Protein AF-A0A553XWP1-F1 (afdb_monomer_lite)

Radius of gyration: 32.8 Å; chains: 1; bounding box: 71×57×92 Å

Organism: NCBI:txid2595054

Sequence (166 aa):
MSPSNDPQPQPDLPVVYGQVGGAHAFISVDGEALRTYGEQIGGPDGAGGLVSDLGDEVSKIFKSLTDLQLGWAGQTQEEAGAFFQRLDACMTSLFGKGGDTQSQANSVLARVAFSLTLAGNNYLSAEEAAYQEFGAFASQLLSWGGGGGNPENVTDGTKSAIGETF

Foldseek 3Di:
DDDDPDPDPDPDDPDPPPPDDDPDPPPDDQLVVLQVQLCQQQNPVLHDHPLQVCLVVVVVVLVVVVVCLVVVPDPCNVVVVVVSVVVVVVSLQAQNDPPDPVSRCNHPSSVSSVVSNVSSVVVVVVVVVVVVVVVVVVVVVVVVVPDPDDPDDPPPPVDDDPDDDD

Structure (mmCIF, N/CA/C/O backbone):
data_AF-A0A553XWP1-F1
#
_entry.id   AF-A0A553XWP1-F1
#
loop_
_atom_site.group_PDB
_atom_site.id
_atom_site.type_symbol
_atom_site.label_atom_id
_atom_site.label_alt_id
_atom_site.label_comp_id
_atom_site.label_asym_id
_atom_site.label_entity_id
_atom_site.label_seq_id
_atom_site.pdbx_PDB_ins_code
_atom_site.Cartn_x
_atom_site.Cartn_y
_atom_site.Cartn_z
_atom_site.occupancy
_atom_site.B_iso_or_equiv
_atom_site.auth_seq_id
_atom_site.auth_comp_id
_atom_site.auth_asym_id
_atom_site.auth_atom_id
_atom_site.pdbx_PDB_model_num
ATOM 1 N N . MET A 1 1 ? 52.644 48.123 12.930 1.00 42.28 1 MET A N 1
ATOM 2 C CA . MET A 1 1 ? 51.311 48.043 12.301 1.00 42.28 1 MET A CA 1
ATOM 3 C C . MET A 1 1 ? 51.330 46.806 11.422 1.00 42.28 1 MET A C 1
ATOM 5 O O . MET A 1 1 ? 51.877 46.868 10.332 1.00 42.28 1 MET A O 1
ATOM 9 N N . SER A 1 2 ? 50.893 45.664 11.955 1.00 43.78 2 SER A N 1
ATOM 10 C CA . SER A 1 2 ? 50.863 44.404 11.200 1.00 43.78 2 SER A CA 1
ATOM 11 C C . SER A 1 2 ? 49.525 44.294 10.463 1.00 43.78 2 SER A C 1
ATOM 13 O O . SER A 1 2 ? 48.504 44.619 11.071 1.00 43.78 2 SER A O 1
ATOM 15 N N . PRO A 1 3 ? 49.509 43.894 9.182 1.00 43.53 3 PRO A N 1
ATOM 16 C CA . PRO A 1 3 ? 48.277 43.776 8.412 1.00 43.53 3 PRO A CA 1
ATOM 17 C C . PRO A 1 3 ? 47.418 42.610 8.927 1.00 43.53 3 PRO A C 1
ATOM 19 O O . PRO A 1 3 ? 47.940 41.548 9.267 1.00 43.53 3 PRO A O 1
ATOM 22 N N . SER A 1 4 ? 46.106 42.849 9.011 1.00 48.50 4 SER A N 1
ATOM 23 C CA . SER A 1 4 ? 45.082 41.862 9.372 1.00 48.50 4 SER A CA 1
ATOM 24 C C . SER A 1 4 ? 45.041 40.760 8.310 1.00 48.50 4 SER A C 1
ATOM 26 O O . SER A 1 4 ? 44.808 41.049 7.138 1.00 48.50 4 SER A O 1
ATOM 28 N N . ASN A 1 5 ? 45.285 39.510 8.709 1.00 48.75 5 ASN A N 1
ATOM 29 C CA . ASN A 1 5 ? 45.027 38.330 7.883 1.00 48.75 5 ASN A CA 1
ATOM 30 C C . ASN A 1 5 ? 43.564 37.918 8.080 1.00 48.75 5 ASN A C 1
ATOM 32 O O . ASN A 1 5 ? 43.279 36.926 8.751 1.00 48.75 5 ASN A O 1
ATOM 36 N N . ASP A 1 6 ? 42.640 38.690 7.518 1.00 53.97 6 ASP A N 1
ATOM 37 C CA . ASP A 1 6 ? 41.265 38.222 7.376 1.00 53.97 6 ASP A CA 1
ATOM 38 C C . ASP A 1 6 ? 41.206 37.255 6.181 1.00 53.97 6 ASP A C 1
ATOM 40 O O . ASP A 1 6 ? 41.640 37.617 5.080 1.00 53.97 6 ASP A O 1
ATOM 44 N N . PRO A 1 7 ? 40.732 36.007 6.361 1.00 48.50 7 PRO A N 1
ATOM 45 C CA . PRO A 1 7 ? 40.626 35.061 5.262 1.00 48.50 7 PRO A CA 1
ATOM 46 C C . PRO A 1 7 ? 39.614 35.587 4.243 1.00 48.50 7 PRO A C 1
ATOM 48 O O . PRO A 1 7 ? 38.440 35.788 4.550 1.00 48.50 7 PRO A O 1
ATOM 51 N N . GLN A 1 8 ? 40.085 35.831 3.019 1.00 55.31 8 GLN A N 1
ATOM 52 C CA . GLN A 1 8 ? 39.217 36.202 1.906 1.00 55.31 8 GLN A CA 1
ATOM 53 C C . GLN A 1 8 ? 38.183 35.088 1.666 1.00 55.31 8 GLN A C 1
ATOM 55 O O . GLN A 1 8 ? 38.553 33.910 1.720 1.00 55.31 8 GLN A O 1
ATOM 60 N N . PRO A 1 9 ? 36.910 35.426 1.385 1.00 47.09 9 PRO A N 1
ATOM 61 C CA . PRO A 1 9 ? 35.915 34.427 1.026 1.00 47.09 9 PRO A CA 1
ATOM 62 C C . PRO A 1 9 ? 36.382 33.708 -0.240 1.00 47.09 9 PRO A C 1
ATOM 64 O O . PRO A 1 9 ? 36.631 34.338 -1.269 1.00 47.09 9 PRO A O 1
ATOM 67 N N . GLN A 1 10 ? 36.569 32.391 -0.136 1.00 58.75 10 GLN A N 1
ATOM 68 C CA . GLN A 1 10 ? 36.918 31.566 -1.285 1.00 58.75 10 GLN A CA 1
ATOM 69 C C . GLN A 1 10 ? 35.773 31.644 -2.305 1.00 58.75 10 GLN A C 1
ATOM 71 O O . GLN A 1 10 ? 34.613 31.545 -1.905 1.00 58.75 10 GLN A O 1
ATOM 76 N N . PRO A 1 11 ? 36.069 31.842 -3.600 1.00 51.16 11 PRO A N 1
ATOM 77 C CA . PRO A 1 11 ? 35.046 31.782 -4.632 1.00 51.16 11 PRO A CA 1
ATOM 78 C C . PRO A 1 11 ? 34.435 30.379 -4.634 1.00 51.16 11 PRO A C 1
ATOM 80 O O . PRO A 1 11 ? 35.175 29.394 -4.629 1.00 51.16 11 PRO A O 1
ATOM 83 N N . ASP A 1 12 ? 33.102 30.306 -4.623 1.00 55.06 12 ASP A N 1
ATOM 84 C CA . ASP A 1 12 ? 32.360 29.048 -4.675 1.00 55.06 12 ASP A CA 1
ATOM 85 C C . ASP A 1 12 ? 32.858 28.211 -5.857 1.00 55.06 12 ASP A C 1
ATOM 87 O O . ASP A 1 12 ? 32.663 28.552 -7.028 1.00 55.06 12 ASP A O 1
ATOM 91 N N . LEU A 1 13 ? 33.553 27.118 -5.544 1.00 53.44 13 LEU A N 1
ATOM 92 C CA . LEU A 1 13 ? 33.927 26.132 -6.541 1.00 53.44 13 LEU A CA 1
ATOM 93 C C . LEU A 1 13 ? 32.636 25.503 -7.085 1.00 53.44 13 LEU A C 1
ATOM 95 O O . LEU A 1 13 ? 31.722 25.219 -6.305 1.00 53.44 13 LEU A O 1
ATOM 99 N N . PRO A 1 14 ? 32.537 25.261 -8.403 1.00 51.72 14 PRO A N 1
ATOM 100 C CA . PRO A 1 14 ? 31.387 24.574 -8.965 1.00 51.72 14 PRO A CA 1
ATOM 101 C C . PRO A 1 14 ? 31.216 23.222 -8.269 1.00 51.72 14 PRO A C 1
ATOM 103 O O . PRO A 1 14 ? 32.175 22.463 -8.118 1.00 51.72 14 PRO A O 1
ATOM 106 N N . VAL A 1 15 ? 29.990 22.930 -7.833 1.00 54.69 15 VAL A N 1
ATOM 107 C CA . VAL A 1 15 ? 29.643 21.651 -7.212 1.00 54.69 15 VAL A CA 1
ATOM 108 C C . VAL A 1 15 ? 29.931 20.537 -8.216 1.00 54.69 15 VAL A C 1
ATOM 110 O O . VAL A 1 15 ? 29.216 20.369 -9.204 1.00 54.69 15 VAL A O 1
ATOM 113 N N . VAL A 1 16 ? 30.994 19.772 -7.968 1.00 46.44 16 VAL A N 1
ATOM 114 C CA . VAL A 1 16 ? 31.279 18.540 -8.700 1.00 46.44 16 VAL A CA 1
ATOM 115 C C . VAL A 1 16 ? 30.342 17.470 -8.154 1.00 46.44 16 VAL A C 1
ATOM 117 O O . VAL A 1 16 ? 30.587 16.877 -7.102 1.00 46.44 16 VAL A O 1
ATOM 120 N N . TYR A 1 17 ? 29.244 17.222 -8.863 1.00 44.47 17 TYR A N 1
ATOM 121 C CA . TYR A 1 17 ? 28.453 16.019 -8.637 1.00 44.47 17 TYR A CA 1
ATOM 122 C C . TYR A 1 17 ? 29.323 14.803 -8.973 1.00 44.47 17 TYR A C 1
ATOM 124 O O . TYR A 1 17 ? 29.749 14.642 -10.113 1.00 44.47 17 TYR A O 1
ATOM 132 N N . GLY A 1 18 ? 29.610 13.964 -7.973 1.00 48.94 18 GLY A N 1
ATOM 133 C CA . GLY A 1 18 ? 30.290 12.681 -8.183 1.00 48.94 18 GLY A CA 1
ATOM 134 C C . GLY A 1 18 ? 31.410 12.327 -7.208 1.00 48.94 18 GLY A C 1
ATOM 135 O O . GLY A 1 18 ? 31.915 11.210 -7.279 1.00 48.94 18 GLY A O 1
ATOM 136 N N . GLN A 1 19 ? 31.796 13.197 -6.268 1.00 41.31 19 GLN A N 1
ATOM 137 C CA . GLN A 1 19 ? 32.784 12.808 -5.257 1.00 41.31 19 GLN A CA 1
ATOM 138 C C . GLN A 1 19 ? 32.120 12.035 -4.110 1.00 41.31 19 GLN A C 1
ATOM 140 O O . GLN A 1 19 ? 31.795 12.575 -3.055 1.00 41.31 19 GLN A O 1
ATOM 145 N N . VAL A 1 20 ? 31.897 10.743 -4.337 1.00 49.94 20 VAL A N 1
ATOM 146 C CA . VAL A 1 20 ? 31.344 9.825 -3.342 1.00 49.94 20 VAL A CA 1
ATOM 147 C C . VAL A 1 20 ? 32.501 9.204 -2.557 1.00 49.94 20 VAL A C 1
ATOM 149 O O . VAL A 1 20 ? 33.133 8.236 -2.967 1.00 49.94 20 VAL A O 1
ATOM 152 N N . GLY A 1 21 ? 32.822 9.816 -1.420 1.00 46.72 21 GLY A N 1
ATOM 153 C CA . GLY A 1 21 ? 33.687 9.236 -0.398 1.00 46.72 21 GLY A CA 1
ATOM 154 C C . GLY A 1 21 ? 32.837 8.538 0.657 1.00 46.72 21 GLY A C 1
ATOM 155 O O . GLY A 1 21 ? 32.397 9.168 1.611 1.00 46.72 21 GLY A O 1
ATOM 156 N N . GLY A 1 22 ? 32.591 7.245 0.476 1.00 44.69 22 GLY A N 1
ATOM 157 C CA . GLY A 1 22 ? 31.855 6.394 1.411 1.00 44.69 22 GLY A CA 1
ATOM 158 C C . GLY A 1 22 ? 31.385 5.149 0.674 1.00 44.69 22 GLY A C 1
ATOM 159 O O . GLY A 1 22 ? 30.952 5.270 -0.465 1.00 44.69 22 GLY A O 1
ATOM 160 N N . ALA A 1 23 ? 31.542 3.966 1.275 1.00 48.34 23 ALA A N 1
ATOM 161 C CA . ALA A 1 23 ? 31.198 2.675 0.678 1.00 48.34 23 ALA A CA 1
ATOM 162 C C . ALA A 1 23 ? 29.909 2.768 -0.157 1.00 48.34 23 ALA A C 1
ATOM 164 O O . ALA A 1 23 ? 28.825 2.958 0.393 1.00 48.34 23 ALA A O 1
ATOM 165 N N . HIS A 1 24 ? 30.048 2.696 -1.483 1.00 50.72 24 HIS A N 1
ATOM 166 C CA . HIS A 1 24 ? 28.924 2.764 -2.402 1.00 50.72 24 HIS A CA 1
ATOM 167 C C . HIS A 1 24 ? 28.042 1.541 -2.160 1.00 50.72 24 HIS A C 1
ATOM 169 O O . HIS A 1 24 ? 28.306 0.459 -2.685 1.00 50.72 24 HIS A O 1
ATOM 175 N N . ALA A 1 25 ? 27.000 1.695 -1.346 1.00 49.25 25 ALA A N 1
ATOM 176 C CA . ALA A 1 25 ? 25.883 0.777 -1.386 1.00 49.25 25 ALA A CA 1
ATOM 177 C C . ALA A 1 25 ? 25.292 0.900 -2.794 1.00 49.25 25 ALA A C 1
ATOM 179 O O . ALA A 1 25 ? 24.704 1.924 -3.141 1.00 49.25 25 ALA A O 1
ATOM 180 N N . PHE A 1 26 ? 25.510 -0.113 -3.630 1.00 51.03 26 PHE A N 1
ATOM 181 C CA . PHE A 1 26 ? 24.753 -0.254 -4.863 1.00 51.03 26 PHE A CA 1
ATOM 182 C C . PHE A 1 26 ? 23.296 -0.468 -4.463 1.00 51.03 26 PHE A C 1
ATOM 184 O O . PHE A 1 26 ? 22.922 -1.539 -3.987 1.00 51.03 26 PHE A O 1
ATOM 191 N N . ILE A 1 27 ? 22.482 0.576 -4.602 1.00 58.31 27 ILE A N 1
ATOM 192 C CA . ILE A 1 27 ? 21.037 0.472 -4.435 1.00 58.31 27 ILE A CA 1
ATOM 193 C C . ILE A 1 27 ? 20.499 -0.065 -5.761 1.00 58.31 27 ILE A C 1
ATOM 195 O O . ILE A 1 27 ? 20.222 0.693 -6.686 1.00 58.31 27 ILE A O 1
ATOM 199 N N . SER A 1 28 ? 20.422 -1.391 -5.867 1.00 68.69 28 SER A N 1
ATOM 200 C CA . SER A 1 28 ? 19.669 -2.050 -6.932 1.00 68.69 28 SER A CA 1
ATOM 201 C C . SER A 1 28 ? 18.202 -2.051 -6.528 1.00 68.69 28 SER A C 1
ATOM 203 O O . SER A 1 28 ? 17.848 -2.643 -5.507 1.00 68.69 28 SER A O 1
ATOM 205 N N . VAL A 1 29 ? 17.360 -1.375 -7.305 1.00 75.88 29 VAL A N 1
ATOM 206 C CA . VAL A 1 29 ? 15.910 -1.366 -7.103 1.00 75.88 29 VAL A CA 1
ATOM 207 C C . VAL A 1 29 ? 15.267 -2.130 -8.246 1.00 75.88 29 VAL A C 1
ATOM 209 O O . VAL A 1 29 ? 15.418 -1.749 -9.400 1.00 75.88 29 VAL A O 1
ATOM 212 N N . ASP A 1 30 ? 14.556 -3.201 -7.912 1.00 85.06 30 ASP A N 1
ATOM 213 C CA . ASP A 1 30 ? 13.730 -3.941 -8.859 1.00 85.06 30 ASP A CA 1
ATOM 214 C C . ASP A 1 30 ? 12.328 -3.310 -8.889 1.00 85.06 30 ASP A C 1
ATOM 216 O O . ASP A 1 30 ? 11.572 -3.375 -7.912 1.00 85.06 30 ASP A O 1
ATOM 220 N N . GLY A 1 31 ? 12.005 -2.645 -10.002 1.00 82.75 31 GLY A N 1
ATOM 221 C CA . GLY A 1 31 ? 10.719 -1.978 -10.197 1.00 82.75 31 GLY A CA 1
ATOM 222 C C . GLY A 1 31 ? 9.536 -2.949 -10.235 1.00 82.75 31 GLY A C 1
ATOM 223 O O . GLY A 1 31 ? 8.454 -2.611 -9.745 1.00 82.75 31 GLY A O 1
ATOM 224 N N . GLU A 1 32 ? 9.737 -4.170 -10.737 1.00 85.00 32 GLU A N 1
ATOM 225 C CA . GLU A 1 32 ? 8.707 -5.209 -10.775 1.00 85.00 32 GLU A CA 1
ATOM 226 C C . GLU A 1 32 ? 8.430 -5.753 -9.371 1.00 85.00 32 GLU A C 1
ATOM 228 O O . GLU A 1 32 ? 7.266 -5.897 -8.980 1.00 85.00 32 GLU A O 1
ATOM 233 N N . ALA A 1 33 ? 9.479 -5.955 -8.570 1.00 84.25 33 ALA A N 1
ATOM 234 C CA . ALA A 1 33 ? 9.330 -6.323 -7.165 1.00 84.25 33 ALA A CA 1
ATOM 235 C C . ALA A 1 33 ? 8.582 -5.240 -6.371 1.00 84.25 33 ALA A C 1
ATOM 237 O O . ALA A 1 33 ? 7.654 -5.559 -5.628 1.00 84.25 33 ALA A O 1
ATOM 238 N N . LEU A 1 34 ? 8.925 -3.956 -6.548 1.00 84.62 34 LEU A N 1
ATOM 239 C CA . LEU A 1 34 ? 8.224 -2.851 -5.877 1.00 84.62 34 LEU A CA 1
ATOM 240 C C . LEU A 1 34 ? 6.737 -2.796 -6.232 1.00 84.62 34 LEU A C 1
ATOM 242 O O . LEU A 1 34 ? 5.900 -2.647 -5.338 1.00 84.62 34 LEU A O 1
ATOM 246 N N . ARG A 1 35 ? 6.406 -2.947 -7.518 1.00 83.00 35 ARG A N 1
ATOM 247 C CA . ARG A 1 35 ? 5.017 -2.983 -7.985 1.00 83.00 35 ARG A CA 1
ATOM 248 C C . ARG A 1 35 ? 4.267 -4.174 -7.393 1.00 83.00 35 ARG A C 1
ATOM 250 O O . ARG A 1 35 ? 3.194 -3.993 -6.828 1.00 83.00 35 ARG A O 1
ATOM 257 N N . THR A 1 36 ? 4.872 -5.360 -7.436 1.00 86.06 36 THR A N 1
ATOM 258 C CA . THR A 1 36 ? 4.294 -6.596 -6.887 1.00 86.06 36 THR A CA 1
ATOM 259 C C . THR A 1 36 ? 4.021 -6.475 -5.389 1.00 86.06 36 THR A C 1
ATOM 261 O O . THR A 1 36 ? 2.937 -6.826 -4.927 1.00 86.06 36 THR A O 1
ATOM 264 N N . TYR A 1 37 ? 4.968 -5.943 -4.612 1.00 85.50 37 TYR A N 1
ATOM 265 C CA . TYR A 1 37 ? 4.758 -5.729 -3.180 1.00 85.50 37 TYR A CA 1
ATOM 266 C C . TYR A 1 37 ? 3.697 -4.662 -2.904 1.00 85.50 37 TYR A C 1
ATOM 268 O O . TYR A 1 37 ? 2.885 -4.843 -1.998 1.00 85.50 37 TYR A O 1
ATOM 276 N N . GLY A 1 38 ? 3.652 -3.583 -3.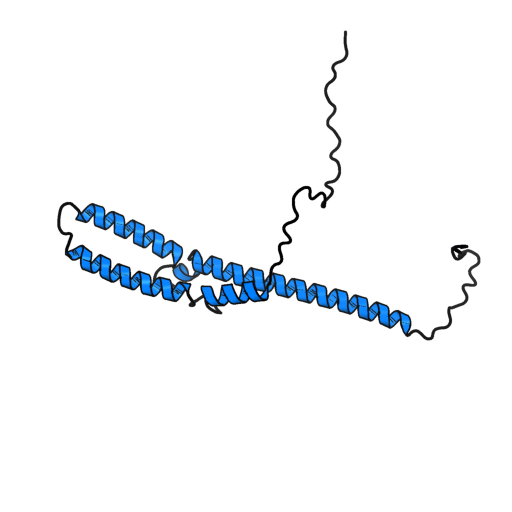689 1.00 81.81 38 GLY A N 1
ATOM 277 C CA . GLY A 1 38 ? 2.587 -2.582 -3.598 1.00 81.81 38 GLY A CA 1
ATOM 278 C C . GLY A 1 38 ? 1.196 -3.190 -3.817 1.00 81.81 38 GLY A C 1
ATOM 279 O O . GLY A 1 38 ? 0.302 -2.988 -2.994 1.00 81.81 38 GLY A O 1
ATOM 280 N N . GLU A 1 39 ? 1.040 -4.017 -4.855 1.00 85.06 39 GLU A N 1
ATOM 281 C CA . GLU A 1 39 ? -0.205 -4.734 -5.171 1.00 85.06 39 GLU A CA 1
ATOM 282 C C . GLU A 1 39 ? -0.579 -5.774 -4.099 1.00 85.06 39 GLU A C 1
ATOM 284 O O . GLU A 1 39 ? -1.748 -5.903 -3.747 1.00 85.06 39 GLU A O 1
ATOM 289 N N . GLN A 1 40 ? 0.387 -6.499 -3.527 1.00 85.69 40 GLN A N 1
ATOM 290 C CA . GLN A 1 40 ? 0.117 -7.458 -2.444 1.00 85.69 40 GLN A CA 1
ATOM 291 C C . GLN A 1 40 ? -0.332 -6.769 -1.149 1.00 85.69 40 GLN A C 1
ATOM 293 O O . GLN A 1 40 ? -1.212 -7.265 -0.440 1.00 85.69 40 GLN A O 1
ATOM 298 N N . ILE A 1 41 ? 0.275 -5.626 -0.826 1.00 83.25 41 ILE A N 1
ATOM 299 C CA . ILE A 1 41 ? -0.019 -4.888 0.403 1.00 83.25 41 ILE A CA 1
ATOM 300 C C . ILE A 1 41 ? -1.368 -4.165 0.283 1.00 83.25 41 ILE A C 1
ATOM 302 O O . ILE A 1 41 ? -2.186 -4.282 1.194 1.00 83.25 41 ILE A O 1
ATOM 306 N N . GLY A 1 42 ? -1.606 -3.437 -0.812 1.00 79.50 42 GLY A N 1
ATOM 307 C CA . GLY A 1 42 ? -2.778 -2.563 -0.976 1.00 79.50 42 GLY A CA 1
ATOM 308 C C . GLY A 1 42 ? -3.868 -3.074 -1.917 1.00 79.50 42 GLY A C 1
ATOM 309 O O . GLY A 1 42 ? -4.890 -2.411 -2.064 1.00 79.50 42 GLY A O 1
ATOM 310 N N . GLY A 1 43 ? -3.673 -4.216 -2.574 1.00 78.06 43 GLY A N 1
ATOM 311 C CA . GLY A 1 43 ? -4.508 -4.644 -3.697 1.00 78.06 43 GLY A CA 1
ATOM 312 C C . GLY A 1 43 ? -4.156 -3.907 -5.003 1.00 78.06 43 GLY A C 1
ATOM 313 O O . GLY A 1 43 ? -3.501 -2.862 -4.973 1.00 78.06 43 GLY A O 1
ATOM 314 N N . PRO A 1 44 ? -4.598 -4.423 -6.165 1.00 65.69 44 PRO A N 1
ATOM 315 C CA . PRO A 1 44 ? -4.294 -3.840 -7.478 1.00 65.69 44 PRO A CA 1
ATOM 316 C C . PRO A 1 44 ? -4.791 -2.393 -7.640 1.00 65.69 44 PRO A C 1
ATOM 318 O O . PRO A 1 44 ? -4.155 -1.602 -8.331 1.00 65.69 44 PRO A O 1
ATOM 321 N N . ASP A 1 45 ? -5.864 -2.024 -6.934 1.00 65.12 45 ASP A N 1
ATOM 322 C CA . ASP A 1 45 ? -6.485 -0.695 -7.011 1.00 65.12 45 ASP A CA 1
ATOM 323 C C . ASP A 1 45 ? -6.216 0.168 -5.760 1.00 65.12 45 ASP A C 1
ATOM 325 O O . ASP A 1 45 ? -6.856 1.200 -5.554 1.00 65.12 45 ASP A O 1
ATOM 329 N N . GLY A 1 46 ? -5.311 -0.264 -4.870 1.00 62.03 46 GLY A N 1
ATOM 330 C CA . GLY A 1 46 ? -5.093 0.379 -3.565 1.00 62.03 46 GLY A CA 1
ATOM 331 C C . GLY A 1 46 ? -6.242 0.185 -2.561 1.00 62.03 46 GLY A C 1
ATOM 332 O O . GLY A 1 46 ? -6.214 0.764 -1.474 1.00 62.03 46 GLY A O 1
ATOM 333 N N . ALA A 1 47 ? -7.241 -0.626 -2.923 1.00 60.25 47 ALA A N 1
ATOM 334 C CA . ALA A 1 47 ? -8.303 -1.113 -2.056 1.00 60.25 47 ALA A CA 1
ATOM 335 C C . ALA A 1 47 ? -8.217 -2.645 -1.969 1.00 60.25 47 ALA A C 1
ATOM 337 O O . ALA A 1 47 ? -8.396 -3.341 -2.970 1.00 60.25 47 ALA A O 1
ATOM 338 N N . GLY A 1 48 ? -7.949 -3.172 -0.772 1.00 71.19 48 GLY A N 1
ATOM 339 C CA . GLY A 1 48 ? -7.811 -4.609 -0.530 1.00 71.19 48 GLY A CA 1
ATOM 340 C C . GLY A 1 48 ? -6.409 -5.010 -0.068 1.00 71.19 48 GLY A C 1
ATOM 341 O O . GLY A 1 48 ? -5.712 -4.242 0.597 1.00 71.19 48 GLY A O 1
ATOM 342 N N . GLY A 1 49 ? -6.020 -6.243 -0.398 1.00 80.50 49 GLY A N 1
ATOM 343 C CA . GLY A 1 49 ? -4.721 -6.809 -0.036 1.00 80.50 49 GLY A CA 1
ATOM 344 C C . GLY A 1 49 ? -4.550 -7.036 1.466 1.00 80.50 49 GLY A C 1
ATOM 345 O O . GLY A 1 49 ? -5.498 -6.955 2.252 1.00 80.50 49 GLY A O 1
ATOM 346 N N . LEU A 1 50 ? -3.305 -7.295 1.867 1.00 82.81 50 LEU A N 1
ATOM 347 C CA . LEU A 1 50 ? -2.963 -7.606 3.256 1.00 82.81 50 LEU A CA 1
ATOM 348 C C . LEU A 1 50 ? -3.413 -6.518 4.236 1.00 82.81 50 LEU A C 1
ATOM 350 O O . LEU A 1 50 ? -3.779 -6.841 5.360 1.00 82.81 50 LEU A O 1
ATOM 354 N N . VAL A 1 51 ? -3.398 -5.243 3.837 1.00 82.00 51 VAL A N 1
ATOM 355 C CA . VAL A 1 51 ? -3.814 -4.129 4.705 1.00 82.00 51 VAL A CA 1
ATOM 356 C C . VAL A 1 51 ? -5.304 -4.193 5.017 1.00 82.00 51 VAL A C 1
ATOM 358 O O . VAL A 1 51 ? -5.682 -3.995 6.171 1.00 82.00 51 VAL A O 1
ATOM 361 N N . SER A 1 52 ? -6.142 -4.502 4.027 1.00 80.56 52 SER A N 1
ATOM 362 C CA . SER A 1 52 ? -7.580 -4.669 4.251 1.00 80.56 52 SER A CA 1
ATOM 363 C C . SER A 1 52 ? -7.862 -5.868 5.152 1.00 80.56 52 SER A C 1
ATOM 365 O O . SER A 1 52 ? -8.593 -5.730 6.130 1.00 80.56 52 SER A O 1
ATOM 367 N N . ASP A 1 53 ? -7.225 -7.011 4.880 1.00 82.88 53 ASP A N 1
ATOM 368 C CA . ASP A 1 53 ? -7.415 -8.235 5.667 1.00 82.88 53 ASP A CA 1
ATOM 369 C C . ASP A 1 53 ? -7.003 -8.031 7.132 1.00 82.88 53 ASP A C 1
ATOM 371 O O . ASP A 1 53 ? -7.722 -8.416 8.058 1.00 82.88 53 ASP A O 1
ATOM 375 N N . LEU A 1 54 ? -5.860 -7.372 7.363 1.00 80.06 54 LEU A N 1
ATOM 376 C CA . LEU A 1 54 ? -5.399 -7.055 8.714 1.00 80.06 54 LEU A CA 1
ATOM 377 C C . LEU A 1 54 ? -6.333 -6.058 9.403 1.00 80.06 54 LEU A C 1
ATOM 379 O O . LEU A 1 54 ? -6.622 -6.220 10.587 1.00 80.06 54 LEU A O 1
ATOM 383 N N . GLY A 1 55 ? -6.807 -5.041 8.681 1.00 81.19 55 GLY A N 1
ATOM 384 C CA . GLY A 1 55 ? -7.778 -4.082 9.198 1.00 81.19 55 GLY A CA 1
ATOM 385 C C . GLY A 1 55 ? -9.063 -4.770 9.664 1.00 81.19 55 GLY A C 1
ATOM 386 O O . GLY A 1 55 ? -9.551 -4.487 10.764 1.00 81.19 55 GLY A O 1
ATOM 387 N N . ASP A 1 56 ? -9.570 -5.724 8.883 1.00 82.50 56 ASP A N 1
ATOM 388 C CA . ASP A 1 56 ? -10.779 -6.486 9.198 1.00 82.50 56 ASP A CA 1
ATOM 389 C C . ASP A 1 56 ? -10.585 -7.419 10.400 1.00 82.50 56 ASP A C 1
ATOM 391 O O . ASP A 1 56 ? -11.405 -7.416 11.326 1.00 82.50 56 ASP A O 1
ATOM 395 N N . GLU A 1 57 ? -9.499 -8.195 10.435 1.00 82.56 57 GLU A N 1
ATOM 396 C CA . GLU A 1 57 ? -9.198 -9.086 11.564 1.00 82.56 57 GLU A CA 1
ATOM 397 C C . GLU A 1 57 ? -8.989 -8.305 12.859 1.00 82.56 57 GLU A C 1
ATOM 399 O O . GLU A 1 57 ? -9.543 -8.641 13.911 1.00 82.56 57 GLU A O 1
ATOM 404 N N . VAL A 1 58 ? -8.256 -7.199 12.786 1.00 79.44 58 VAL A N 1
ATOM 405 C CA . VAL A 1 58 ? -8.036 -6.352 13.950 1.00 79.44 58 VAL A CA 1
ATOM 406 C C . VAL A 1 58 ? -9.341 -5.677 14.405 1.00 79.44 58 VAL A C 1
ATOM 408 O O . VAL A 1 58 ? -9.613 -5.623 15.608 1.00 79.44 58 VAL A O 1
ATOM 411 N N . SER A 1 59 ? -10.219 -5.266 13.485 1.00 79.75 59 SER A N 1
ATOM 412 C CA . SER A 1 59 ? -11.560 -4.767 13.834 1.00 79.75 59 SER A CA 1
ATOM 413 C C . SER A 1 59 ? -12.395 -5.815 14.583 1.00 79.75 59 SER A C 1
ATOM 415 O O . SER A 1 59 ? -13.086 -5.480 15.551 1.00 79.75 59 SER A O 1
ATOM 417 N N . LYS A 1 60 ? -12.311 -7.099 14.200 1.00 82.62 60 LYS A N 1
ATOM 418 C CA . LYS A 1 60 ? -12.985 -8.205 14.914 1.00 82.62 60 LYS A CA 1
ATOM 419 C C . LYS A 1 60 ? -12.420 -8.408 16.320 1.00 82.62 60 LYS A C 1
ATOM 421 O O . LYS A 1 60 ? -13.193 -8.584 17.270 1.00 82.62 60 LYS A O 1
ATOM 426 N N . ILE A 1 61 ? -11.093 -8.361 16.469 1.00 79.56 61 ILE A N 1
ATOM 427 C CA . ILE A 1 61 ? -10.42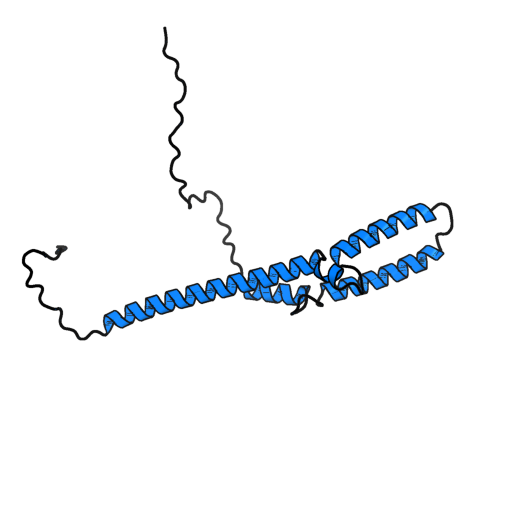7 -8.439 17.778 1.00 79.56 61 ILE A CA 1
ATOM 428 C C . ILE A 1 61 ? -10.928 -7.309 18.679 1.00 79.56 61 ILE A C 1
ATOM 430 O O . ILE A 1 61 ? -11.286 -7.557 19.829 1.00 79.56 61 ILE A O 1
ATOM 434 N N . PHE A 1 62 ? -11.033 -6.084 18.162 1.00 75.88 62 PHE A N 1
ATOM 435 C CA . PHE A 1 62 ? -11.512 -4.963 18.968 1.00 75.88 62 PHE A CA 1
ATOM 436 C C . PHE A 1 62 ? -12.971 -5.056 19.331 1.00 75.88 62 PHE A C 1
ATOM 438 O O . PHE A 1 62 ? -13.295 -4.816 20.487 1.00 75.88 62 PHE A O 1
ATOM 445 N N . LYS A 1 63 ? -13.836 -5.468 18.404 1.00 78.06 63 LYS A N 1
ATOM 446 C CA . LYS A 1 63 ? -15.236 -5.729 18.740 1.00 78.06 63 LYS A CA 1
ATOM 447 C C . LYS A 1 63 ? -15.333 -6.714 19.911 1.00 78.06 63 LYS A C 1
ATOM 449 O O . LYS A 1 63 ? -16.049 -6.452 20.869 1.00 78.06 63 LYS A O 1
ATOM 454 N N . SER A 1 64 ? -14.518 -7.768 19.883 1.00 80.19 64 SER A N 1
ATOM 455 C CA . SER A 1 64 ? -14.444 -8.756 20.964 1.00 80.19 64 SER A CA 1
ATOM 456 C C . SER A 1 64 ? -13.913 -8.161 22.278 1.00 80.19 64 SER A C 1
ATOM 458 O O . SER A 1 64 ? -14.437 -8.460 23.348 1.00 80.19 64 SER A O 1
ATOM 460 N N . LEU A 1 65 ? -12.896 -7.294 22.225 1.00 73.50 65 LEU A N 1
ATOM 461 C CA . LEU A 1 65 ? -12.356 -6.606 23.405 1.00 73.50 65 LEU A CA 1
ATOM 462 C C . LEU A 1 65 ? -13.339 -5.585 24.000 1.00 73.50 65 LEU A C 1
ATOM 464 O O . LEU A 1 65 ? -13.430 -5.473 25.220 1.00 73.50 65 LEU A O 1
ATOM 468 N N . THR A 1 66 ? -14.093 -4.867 23.169 1.00 71.31 66 THR A N 1
ATOM 469 C CA . THR A 1 66 ? -15.161 -3.960 23.610 1.00 71.31 66 THR A CA 1
ATOM 470 C C . THR A 1 66 ? -16.322 -4.737 24.226 1.00 71.31 66 THR A C 1
ATOM 472 O O . THR A 1 66 ? -16.839 -4.336 25.266 1.00 71.31 66 THR A O 1
ATOM 475 N N . ASP A 1 67 ? -16.690 -5.888 23.664 1.00 72.94 67 ASP A N 1
ATOM 476 C CA . ASP A 1 67 ? -17.702 -6.764 24.263 1.00 72.94 67 ASP A CA 1
ATOM 477 C C . ASP A 1 67 ? -17.237 -7.299 25.636 1.00 72.94 67 ASP A C 1
ATOM 479 O O . ASP A 1 67 ? -18.034 -7.389 26.571 1.00 72.94 67 ASP A O 1
ATOM 483 N N . LEU A 1 68 ? -15.935 -7.565 25.815 1.00 69.38 68 LEU A N 1
ATOM 484 C CA . LEU A 1 68 ? -15.336 -7.904 27.117 1.00 69.38 68 LEU A CA 1
ATOM 485 C C . LEU A 1 68 ? -15.306 -6.717 28.100 1.00 69.38 68 LEU A C 1
ATOM 487 O O . LEU A 1 68 ? -15.353 -6.929 29.314 1.00 69.38 68 LEU A O 1
ATOM 491 N N . GLN A 1 69 ? -15.270 -5.477 27.601 1.00 62.88 69 GLN A N 1
ATOM 492 C CA . GLN A 1 69 ? -15.296 -4.251 28.409 1.00 62.88 69 GLN A CA 1
ATOM 493 C C . GLN A 1 69 ? -16.605 -4.103 29.204 1.00 62.88 69 GLN A C 1
ATOM 495 O O . GLN A 1 69 ? -16.598 -3.492 30.273 1.00 62.88 69 GLN A O 1
ATOM 500 N N . LEU A 1 70 ? -17.707 -4.729 28.766 1.00 58.09 70 LEU A N 1
ATOM 501 C CA . LEU A 1 70 ? -18.941 -4.840 29.562 1.00 58.09 70 LEU A CA 1
ATOM 502 C C . LEU A 1 70 ? -18.713 -5.545 30.915 1.00 58.09 70 LEU A C 1
ATOM 504 O O . LEU A 1 70 ? -19.496 -5.351 31.843 1.00 58.09 70 LEU A O 1
ATOM 508 N N . GLY A 1 71 ? -17.629 -6.317 31.061 1.00 59.97 71 GLY A N 1
ATOM 509 C CA . GLY A 1 71 ? -17.206 -6.926 32.325 1.00 59.97 71 GLY A CA 1
ATOM 510 C C . GLY A 1 71 ? -16.363 -6.021 33.235 1.00 59.97 71 GLY A C 1
ATOM 511 O O . GLY A 1 71 ? -16.090 -6.402 34.369 1.00 59.97 71 GLY A O 1
ATOM 512 N N . TRP A 1 72 ? -15.935 -4.842 32.770 1.00 63.50 72 TRP A N 1
ATOM 513 C CA . TRP A 1 72 ? -15.014 -3.934 33.478 1.00 63.50 72 TRP A CA 1
ATOM 514 C C . TRP A 1 72 ? -15.753 -2.787 34.197 1.00 63.50 72 TRP A C 1
ATOM 516 O O . TRP A 1 72 ? -15.251 -1.669 34.305 1.00 63.50 72 TRP A O 1
ATOM 526 N N . ALA A 1 73 ? -16.975 -3.044 34.670 1.00 58.78 73 ALA A N 1
ATOM 527 C CA . ALA A 1 73 ? -17.795 -2.048 35.354 1.00 58.78 73 ALA A CA 1
ATOM 528 C C . ALA A 1 73 ? -17.178 -1.635 36.709 1.00 58.78 73 ALA A C 1
ATOM 530 O O . ALA A 1 73 ? -16.972 -2.479 37.583 1.00 58.78 73 ALA A O 1
ATOM 531 N N . GLY A 1 74 ? -16.911 -0.334 36.897 1.00 67.19 74 GLY A N 1
ATOM 532 C CA . GLY A 1 74 ? -16.378 0.232 38.144 1.00 67.19 74 GLY A CA 1
ATOM 533 C C . GLY A 1 74 ? -15.320 1.324 37.929 1.00 67.19 74 GLY A C 1
ATOM 534 O O . GLY A 1 74 ? -15.357 2.053 36.943 1.00 67.19 74 GLY A O 1
ATOM 535 N N . GLN A 1 75 ? -14.357 1.430 38.853 1.00 60.34 75 GLN A N 1
ATOM 536 C CA . GLN A 1 75 ? -13.283 2.445 38.848 1.00 60.34 75 GLN A CA 1
ATOM 537 C C . GLN A 1 75 ? -12.382 2.424 37.600 1.00 60.34 75 GLN A C 1
ATOM 539 O O . GLN A 1 75 ? -11.764 3.433 37.286 1.00 60.34 75 GLN A O 1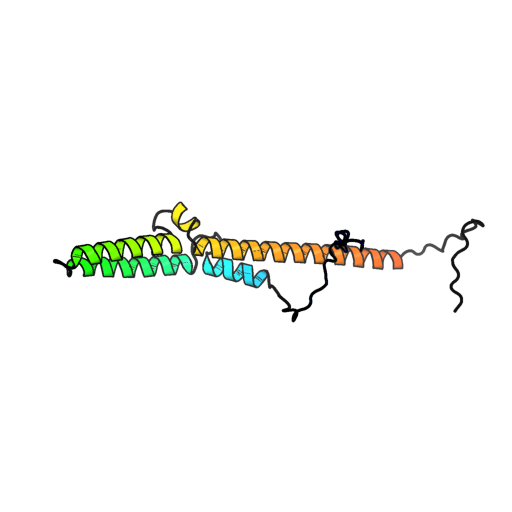
ATOM 544 N N . THR A 1 76 ? -12.323 1.308 36.872 1.00 68.19 76 THR A N 1
ATOM 545 C CA . THR A 1 76 ? -11.481 1.137 35.677 1.00 68.19 76 THR A CA 1
ATOM 546 C C . THR A 1 76 ? -12.196 1.479 34.368 1.00 68.19 76 THR A C 1
ATOM 548 O O . THR A 1 76 ? -11.578 1.438 33.307 1.00 68.19 76 THR A O 1
ATOM 551 N N . GLN A 1 77 ? -13.485 1.837 34.407 1.00 72.94 77 GLN A N 1
ATOM 552 C CA . GLN A 1 77 ? -14.274 2.124 33.206 1.00 72.94 77 GLN A CA 1
ATOM 553 C C . GLN A 1 77 ? -13.745 3.343 32.435 1.00 72.94 77 GLN A C 1
ATOM 555 O O . GLN A 1 77 ? -13.701 3.324 31.205 1.00 72.94 77 GLN A O 1
ATOM 560 N N . GLU A 1 78 ? -13.326 4.390 33.150 1.00 76.88 78 GLU A N 1
ATOM 561 C CA . GLU A 1 78 ? -12.787 5.617 32.552 1.00 76.88 78 GLU A CA 1
ATOM 562 C C . GLU A 1 78 ? -11.426 5.370 31.884 1.00 76.88 78 GLU A C 1
ATOM 564 O O . GLU A 1 78 ? -11.218 5.748 30.730 1.00 76.88 78 GLU A O 1
ATOM 569 N N . GLU A 1 79 ? -10.525 4.658 32.567 1.00 76.94 79 GLU A N 1
ATOM 570 C CA . GLU A 1 79 ? -9.216 4.273 32.025 1.00 76.94 79 GLU A CA 1
ATOM 571 C C . GLU A 1 79 ? -9.350 3.334 30.824 1.00 76.94 79 GLU A C 1
ATOM 573 O O . GLU A 1 79 ? -8.664 3.511 29.814 1.00 76.94 79 GLU A O 1
ATOM 578 N N . ALA A 1 80 ? -10.282 2.380 30.889 1.00 75.56 80 ALA A N 1
ATOM 579 C CA . ALA A 1 80 ? -10.596 1.506 29.768 1.00 75.56 80 ALA A CA 1
ATOM 580 C C . ALA A 1 80 ? -11.133 2.309 28.577 1.00 75.56 80 ALA A C 1
ATOM 582 O O . ALA A 1 80 ? -10.660 2.138 27.456 1.00 75.56 80 ALA A O 1
ATOM 583 N N . GLY A 1 81 ? -12.067 3.237 28.809 1.00 77.69 81 GLY A N 1
ATOM 584 C CA . GLY A 1 81 ? -12.593 4.119 27.766 1.00 77.69 81 GLY A CA 1
ATOM 585 C C . GLY A 1 81 ? -11.497 4.940 27.081 1.00 77.69 81 GLY A C 1
ATOM 586 O O . GLY A 1 81 ? -11.434 4.980 25.852 1.00 77.69 81 GLY A O 1
ATOM 587 N N . ALA A 1 82 ? -10.588 5.532 27.858 1.00 82.06 82 ALA A N 1
ATOM 588 C CA . ALA A 1 82 ? -9.458 6.293 27.326 1.00 82.06 82 ALA A CA 1
ATOM 589 C C . ALA A 1 82 ? -8.479 5.416 26.523 1.00 82.06 82 ALA A C 1
ATOM 591 O O . ALA A 1 82 ? -7.962 5.846 25.487 1.00 82.06 82 ALA A O 1
ATOM 592 N N . PHE A 1 83 ? -8.234 4.183 26.973 1.00 81.75 83 PHE A N 1
ATOM 593 C CA . PHE A 1 83 ? -7.423 3.211 26.243 1.00 81.75 83 PHE A CA 1
ATOM 594 C C . PHE A 1 83 ? -8.048 2.867 24.885 1.00 81.75 83 PHE A C 1
ATOM 596 O O . PHE A 1 83 ? -7.379 3.001 23.859 1.00 81.75 83 PHE A O 1
ATOM 603 N N . PHE A 1 84 ? -9.333 2.504 24.858 1.00 80.25 84 PHE A N 1
ATOM 604 C CA . PHE A 1 84 ? -10.021 2.139 23.618 1.00 80.25 84 PHE A CA 1
ATOM 605 C C . PHE A 1 84 ? -10.135 3.309 22.638 1.00 80.25 84 PHE A C 1
ATOM 607 O O . PHE A 1 84 ? -9.978 3.097 21.441 1.00 80.25 84 PHE A O 1
ATOM 614 N N . GLN A 1 85 ? -10.307 4.546 23.113 1.00 83.81 85 GLN A N 1
ATOM 615 C CA . GLN A 1 85 ? -10.283 5.728 22.241 1.00 83.81 85 GLN A CA 1
ATOM 616 C C . GLN A 1 85 ? -8.922 5.938 21.567 1.00 83.81 85 GLN A C 1
ATOM 618 O O . GLN A 1 85 ? -8.856 6.211 20.369 1.00 83.81 85 GLN A O 1
ATOM 623 N N . ARG A 1 86 ? -7.819 5.809 22.316 1.00 83.81 86 ARG A N 1
ATOM 624 C CA . ARG A 1 86 ? -6.468 5.932 21.738 1.00 83.81 86 ARG A CA 1
ATOM 625 C C . ARG A 1 86 ? -6.176 4.815 20.749 1.00 83.81 86 ARG A C 1
ATOM 627 O O . ARG A 1 86 ? -5.551 5.055 19.718 1.00 83.81 86 ARG A O 1
ATOM 634 N N . LEU A 1 87 ? -6.624 3.610 21.075 1.00 80.81 87 LEU A N 1
ATOM 635 C CA . LEU A 1 87 ? -6.479 2.446 20.221 1.00 80.81 87 LEU A CA 1
ATOM 636 C C . LEU A 1 87 ? -7.255 2.624 18.911 1.00 80.81 87 LEU A C 1
ATOM 638 O O . LEU A 1 87 ? -6.662 2.479 17.848 1.00 80.81 87 LEU A O 1
ATOM 642 N N . ASP A 1 88 ? -8.521 3.041 18.974 1.00 81.38 88 ASP A N 1
ATOM 643 C CA . ASP A 1 88 ? -9.357 3.328 17.801 1.00 81.38 88 ASP A CA 1
ATOM 644 C C . ASP A 1 88 ? -8.735 4.404 16.895 1.00 81.38 88 ASP A C 1
ATOM 646 O O . ASP A 1 88 ? -8.652 4.233 15.677 1.00 81.38 88 ASP A O 1
ATOM 650 N N . ALA A 1 89 ? -8.192 5.474 17.484 1.00 84.69 89 ALA A N 1
ATOM 651 C CA . ALA A 1 89 ? -7.504 6.526 16.737 1.00 84.69 89 ALA A CA 1
ATOM 652 C C . ALA A 1 89 ? -6.229 6.021 16.035 1.00 84.69 89 ALA A C 1
ATOM 654 O O . ALA A 1 89 ? -5.993 6.338 14.868 1.00 84.69 89 ALA A O 1
ATOM 655 N N . CYS A 1 90 ? -5.412 5.216 16.725 1.00 84.62 90 CYS A N 1
ATOM 656 C CA . CYS A 1 90 ? -4.209 4.611 16.145 1.00 84.62 90 CYS A CA 1
ATOM 657 C C . CYS A 1 90 ? -4.564 3.711 14.954 1.00 84.62 90 CYS A C 1
ATOM 659 O O . CYS A 1 90 ? -3.951 3.775 13.890 1.00 84.62 90 CYS A O 1
ATOM 661 N N . MET A 1 91 ? -5.612 2.916 15.117 1.00 81.62 91 MET A N 1
ATOM 662 C CA . MET A 1 91 ? -6.051 1.931 14.138 1.00 81.62 91 MET A CA 1
ATOM 663 C C . MET A 1 91 ? -6.688 2.584 12.917 1.00 81.62 91 MET A C 1
ATOM 665 O O . MET A 1 91 ? -6.338 2.244 11.789 1.00 81.62 91 MET A O 1
ATOM 669 N N . THR A 1 92 ? -7.514 3.604 13.137 1.00 84.00 92 THR A N 1
ATOM 670 C CA . THR A 1 92 ? -8.048 4.450 12.066 1.00 84.00 92 THR A CA 1
ATOM 671 C C . THR A 1 92 ? -6.924 5.143 11.291 1.00 84.00 92 THR A C 1
ATOM 673 O O . THR A 1 92 ? -7.009 5.275 10.077 1.00 84.00 92 THR A O 1
ATOM 676 N N . SER A 1 93 ? -5.838 5.551 11.951 1.00 86.69 93 SER A N 1
ATOM 677 C CA . SER A 1 93 ? -4.673 6.124 11.260 1.00 86.69 93 SER A CA 1
ATOM 678 C C . SER A 1 93 ? -3.944 5.091 10.386 1.00 86.69 93 SER A C 1
ATOM 680 O O . SER A 1 93 ? -3.551 5.384 9.254 1.00 86.69 93 SER A O 1
ATOM 682 N N . LEU A 1 94 ? -3.778 3.865 10.892 1.00 84.19 94 LEU A N 1
ATOM 683 C CA . LEU A 1 94 ? -3.029 2.808 10.208 1.00 84.19 94 LEU A CA 1
ATOM 684 C C . LEU A 1 94 ? -3.789 2.174 9.037 1.00 84.19 94 LEU A C 1
ATOM 686 O O . LEU A 1 94 ? -3.185 1.978 7.984 1.00 84.19 94 LEU A O 1
ATOM 690 N N . PHE A 1 95 ? -5.082 1.888 9.214 1.00 82.94 95 PHE A N 1
ATOM 691 C CA . PHE A 1 95 ? -5.903 1.105 8.273 1.00 82.94 95 PHE A CA 1
ATOM 692 C C . PHE A 1 95 ? -7.097 1.878 7.702 1.00 82.94 95 PHE A C 1
ATOM 694 O O . PHE A 1 95 ? -7.706 1.457 6.721 1.00 82.94 95 PHE A O 1
ATOM 701 N N . GLY A 1 96 ? -7.431 3.024 8.294 1.00 82.94 96 GLY A N 1
ATOM 702 C CA . GLY A 1 96 ? -8.661 3.742 7.997 1.00 82.94 96 GLY A CA 1
ATOM 703 C C . GLY A 1 96 ? -9.866 3.157 8.723 1.00 82.94 96 GLY A C 1
ATOM 704 O O . GLY A 1 96 ? -9.799 2.118 9.381 1.00 82.94 96 GLY A O 1
ATOM 705 N N . LYS A 1 97 ? -10.991 3.861 8.630 1.00 82.31 97 LYS A N 1
ATOM 706 C CA . LYS A 1 97 ? -12.239 3.468 9.277 1.00 82.31 97 LYS A CA 1
ATOM 707 C C . LYS A 1 97 ? -13.083 2.587 8.356 1.00 82.31 97 LYS A C 1
ATOM 709 O O . LYS A 1 97 ? -13.348 2.948 7.212 1.00 82.31 97 LYS A O 1
ATOM 714 N N . GLY A 1 98 ? -13.549 1.449 8.870 1.00 74.81 98 GLY A N 1
ATOM 715 C CA . GLY A 1 98 ? -14.440 0.547 8.136 1.00 74.81 98 GLY A CA 1
ATOM 716 C C . GLY A 1 98 ? -15.718 1.252 7.665 1.00 74.81 98 GLY A C 1
ATOM 717 O O . GLY A 1 98 ? -16.391 1.919 8.452 1.00 74.81 98 GLY A O 1
ATOM 718 N N . GLY A 1 99 ? -16.041 1.113 6.377 1.00 74.75 99 GLY A N 1
ATOM 719 C CA . GLY A 1 99 ? -17.188 1.777 5.745 1.00 74.75 99 GLY A CA 1
ATOM 720 C C . GLY A 1 99 ? -16.944 3.235 5.333 1.00 74.75 99 GLY A C 1
ATOM 721 O O . GLY A 1 99 ? -17.844 3.851 4.767 1.00 74.75 99 GLY A O 1
ATOM 722 N N . ASP A 1 100 ? -15.748 3.777 5.579 1.00 81.75 100 ASP A N 1
ATOM 723 C CA . ASP A 1 100 ? -15.309 5.083 5.090 1.00 81.75 100 ASP A CA 1
ATOM 724 C C . ASP A 1 100 ? -14.168 4.902 4.083 1.00 81.75 100 ASP A C 1
ATOM 726 O O . ASP A 1 100 ? -12.987 4.806 4.431 1.00 81.75 100 ASP A O 1
ATOM 730 N N . THR A 1 101 ? -14.539 4.891 2.805 1.00 80.00 101 THR A N 1
ATOM 731 C CA . THR A 1 101 ? -13.608 4.717 1.687 1.00 80.00 101 THR A CA 1
ATOM 732 C C . THR A 1 101 ? -12.522 5.794 1.665 1.00 80.00 101 THR A C 1
ATOM 734 O O . THR A 1 101 ? -11.383 5.523 1.286 1.00 80.00 101 THR A O 1
ATOM 737 N N . GLN A 1 102 ? -12.844 7.021 2.088 1.00 82.44 102 GLN A N 1
ATOM 738 C CA . GLN A 1 102 ? -11.884 8.121 2.100 1.00 82.44 102 GLN A CA 1
ATOM 739 C C . GLN A 1 102 ? -10.856 7.932 3.218 1.00 82.44 102 GLN A C 1
ATOM 741 O O . GLN A 1 102 ? -9.666 8.174 3.005 1.00 82.44 102 GLN A O 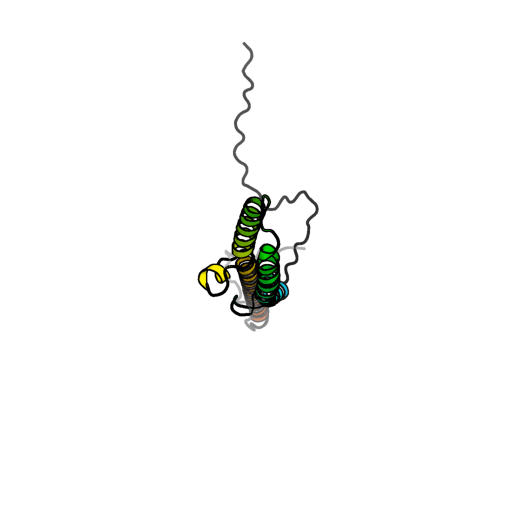1
ATOM 746 N N . SER A 1 103 ? -11.285 7.489 4.398 1.00 81.50 103 SER A N 1
ATOM 747 C CA . SER A 1 103 ? -10.376 7.173 5.500 1.00 81.50 103 SER A CA 1
ATOM 748 C C . SER A 1 103 ? -9.462 5.991 5.164 1.00 81.50 103 SER A C 1
ATOM 750 O O . SER A 1 103 ? -8.260 6.072 5.411 1.00 81.50 103 SER A O 1
ATOM 752 N N . GLN A 1 104 ? -9.997 4.938 4.541 1.00 81.06 104 GLN A N 1
ATOM 753 C CA . GLN A 1 104 ? -9.224 3.765 4.109 1.00 81.06 104 GLN A CA 1
ATOM 754 C C . GLN A 1 104 ? -8.136 4.130 3.095 1.00 81.06 104 GLN A C 1
ATOM 756 O O . GLN A 1 104 ? -6.970 3.790 3.302 1.00 81.06 104 GLN A O 1
ATOM 761 N N . ALA A 1 105 ? -8.474 4.916 2.068 1.00 80.00 105 ALA A N 1
ATOM 762 C CA . ALA A 1 105 ? -7.512 5.368 1.061 1.00 80.00 105 ALA A CA 1
ATOM 763 C C . ALA A 1 105 ? -6.419 6.299 1.627 1.00 80.00 105 ALA A C 1
ATOM 765 O O . ALA A 1 105 ? -5.297 6.326 1.126 1.00 80.00 105 ALA A O 1
ATOM 766 N N . ASN A 1 106 ? -6.727 7.065 2.680 1.00 83.00 106 ASN A N 1
ATOM 767 C CA . ASN A 1 106 ? -5.779 7.991 3.310 1.00 83.00 106 ASN A CA 1
ATOM 768 C C . ASN A 1 106 ? -4.988 7.385 4.477 1.00 83.00 106 ASN A C 1
ATOM 770 O O . ASN A 1 106 ? -4.144 8.073 5.062 1.00 83.00 106 ASN A O 1
ATOM 774 N N . SER A 1 107 ? -5.239 6.121 4.813 1.00 85.25 107 SER A N 1
ATOM 775 C CA . SER A 1 107 ? -4.528 5.419 5.875 1.00 85.25 107 SER A CA 1
ATOM 776 C C . SER A 1 107 ? -3.038 5.273 5.561 1.00 85.25 107 SER A C 1
ATOM 778 O O . SER A 1 107 ? -2.618 5.252 4.398 1.00 85.25 107 SER A O 1
ATOM 780 N N . VAL A 1 108 ? -2.206 5.196 6.601 1.00 88.12 108 VAL A N 1
ATOM 781 C CA . VAL A 1 108 ? -0.745 5.133 6.433 1.00 88.12 108 VAL A CA 1
ATOM 782 C C . VAL A 1 108 ? -0.345 3.946 5.560 1.00 88.12 108 VAL A C 1
ATOM 784 O O . VAL A 1 108 ? 0.452 4.114 4.637 1.00 88.12 108 VAL A O 1
ATOM 787 N N . LEU A 1 109 ? -0.909 2.765 5.812 1.00 86.31 109 LEU A N 1
ATOM 788 C CA . LEU A 1 109 ? -0.519 1.558 5.090 1.00 86.31 109 LEU A CA 1
ATOM 789 C C . LEU A 1 109 ? -1.010 1.557 3.637 1.00 86.31 109 LEU A C 1
ATOM 791 O O . LEU A 1 109 ? -0.245 1.167 2.755 1.00 86.31 109 LEU A O 1
ATOM 795 N N . ALA A 1 110 ? -2.212 2.075 3.362 1.00 84.44 110 ALA A N 1
ATOM 796 C CA . ALA A 1 110 ? -2.683 2.246 1.985 1.00 84.44 110 ALA A CA 1
ATOM 797 C C . ALA A 1 110 ? -1.786 3.217 1.198 1.00 84.44 110 ALA A C 1
ATOM 799 O O . ALA A 1 110 ? -1.412 2.949 0.056 1.00 84.44 110 ALA A O 1
ATOM 800 N N . ARG A 1 111 ? -1.350 4.316 1.827 1.00 86.06 111 ARG A N 1
ATOM 801 C CA . ARG A 1 111 ? -0.428 5.282 1.205 1.00 86.06 111 ARG A CA 1
ATOM 802 C C . ARG A 1 111 ? 0.954 4.694 0.940 1.00 86.06 111 ARG A C 1
ATOM 804 O O . ARG A 1 111 ? 1.562 5.027 -0.077 1.00 86.06 111 ARG A O 1
ATOM 811 N N . VAL A 1 112 ? 1.457 3.841 1.833 1.00 87.31 112 VAL A N 1
ATOM 812 C CA . VAL A 1 112 ? 2.718 3.114 1.618 1.00 87.31 112 VAL A CA 1
ATOM 813 C C . VAL A 1 112 ? 2.584 2.163 0.432 1.00 87.31 112 VAL A C 1
ATOM 815 O O . VAL A 1 112 ? 3.427 2.214 -0.461 1.00 87.31 112 VAL A O 1
ATOM 818 N N . ALA A 1 113 ? 1.513 1.368 0.374 1.00 84.06 113 ALA A N 1
ATOM 819 C CA . ALA A 1 113 ? 1.246 0.469 -0.748 1.00 84.06 113 ALA A CA 1
ATOM 820 C C . ALA A 1 113 ? 1.182 1.228 -2.081 1.00 84.06 113 ALA A C 1
ATOM 822 O O . ALA A 1 113 ? 1.894 0.894 -3.025 1.00 84.06 113 ALA A O 1
ATOM 823 N N . PHE A 1 114 ? 0.420 2.324 -2.118 1.00 84.94 114 PHE A N 1
ATOM 824 C CA . PHE A 1 114 ? 0.322 3.191 -3.290 1.00 84.94 114 PHE A CA 1
ATOM 825 C C . PHE A 1 114 ? 1.684 3.760 -3.714 1.00 84.94 114 PHE A C 1
ATOM 827 O O . PHE A 1 114 ? 2.024 3.764 -4.896 1.00 84.94 114 PHE A O 1
ATOM 834 N N . SER A 1 115 ? 2.488 4.217 -2.751 1.00 85.00 115 SER A N 1
ATOM 835 C CA . SER A 1 115 ? 3.811 4.790 -3.027 1.00 85.00 115 SER A CA 1
ATOM 836 C C . SER A 1 115 ? 4.785 3.751 -3.585 1.00 85.00 115 SER A C 1
ATOM 838 O O . SER A 1 115 ? 5.585 4.085 -4.457 1.00 85.00 115 SER A O 1
ATOM 840 N N . LEU A 1 116 ? 4.708 2.498 -3.122 1.00 86.56 116 LEU A N 1
ATOM 841 C CA . LEU A 1 116 ? 5.499 1.386 -3.656 1.00 86.56 116 LEU A CA 1
ATOM 842 C C . LEU A 1 116 ? 5.124 1.082 -5.107 1.00 86.56 116 LEU A C 1
ATOM 844 O O . LEU A 1 116 ? 6.010 1.008 -5.958 1.00 86.56 116 LEU A O 1
ATOM 848 N N . THR A 1 117 ? 3.827 0.991 -5.408 1.00 84.81 117 THR A N 1
ATOM 849 C CA . THR A 1 117 ? 3.338 0.791 -6.779 1.00 84.81 117 THR A CA 1
ATOM 850 C C . THR A 1 117 ? 3.780 1.929 -7.700 1.00 84.81 117 THR A C 1
ATOM 852 O O . THR A 1 117 ? 4.284 1.684 -8.797 1.00 84.81 117 THR A O 1
ATOM 855 N N . LEU A 1 118 ? 3.657 3.180 -7.247 1.00 86.19 118 LEU A N 1
ATOM 856 C CA . LEU A 1 118 ? 4.086 4.354 -8.008 1.00 86.19 118 LEU A CA 1
ATOM 857 C C . LEU A 1 118 ? 5.601 4.358 -8.252 1.00 86.19 118 LEU A C 1
ATOM 859 O O . LEU A 1 118 ? 6.044 4.628 -9.367 1.00 86.19 118 LEU A O 1
ATOM 863 N N . ALA A 1 119 ? 6.397 4.030 -7.233 1.00 83.94 119 ALA A N 1
ATOM 864 C CA . ALA A 1 119 ? 7.841 3.897 -7.379 1.00 83.94 119 ALA A CA 1
ATOM 865 C C . ALA A 1 119 ? 8.196 2.803 -8.396 1.00 83.94 119 ALA A C 1
ATOM 867 O O . ALA A 1 119 ? 8.981 3.067 -9.304 1.00 83.94 119 ALA A O 1
ATOM 868 N N . GLY A 1 120 ? 7.574 1.623 -8.301 1.00 84.44 120 GLY A N 1
ATOM 869 C CA . GLY A 1 120 ? 7.768 0.529 -9.255 1.00 84.44 120 GLY A CA 1
ATOM 870 C C . GLY A 1 120 ? 7.481 0.951 -10.696 1.00 84.44 120 GLY A C 1
ATOM 871 O O . GLY A 1 120 ? 8.326 0.773 -11.571 1.00 84.44 120 GLY A O 1
ATOM 872 N N . ASN A 1 121 ? 6.347 1.615 -10.932 1.00 85.69 121 ASN A N 1
ATOM 873 C CA . ASN A 1 121 ? 5.977 2.118 -12.258 1.00 85.69 121 ASN A CA 1
ATOM 874 C C . ASN A 1 121 ? 6.977 3.149 -12.806 1.00 85.69 121 ASN A C 1
ATOM 876 O O . ASN A 1 121 ? 7.289 3.128 -13.998 1.00 85.69 121 ASN A O 1
ATOM 880 N N . ASN A 1 122 ? 7.503 4.033 -11.953 1.00 86.00 122 ASN A N 1
ATOM 881 C CA . ASN A 1 122 ? 8.508 5.015 -12.357 1.00 86.00 122 ASN A CA 1
ATOM 882 C C . ASN A 1 122 ? 9.831 4.346 -12.751 1.00 86.00 122 ASN A C 1
ATOM 884 O O . ASN A 1 122 ? 10.414 4.725 -13.764 1.00 86.00 122 ASN A O 1
ATOM 888 N N . TYR A 1 123 ? 10.288 3.345 -11.989 1.00 87.00 123 TYR A N 1
ATOM 889 C CA . TYR A 1 123 ? 11.508 2.604 -12.325 1.00 87.00 123 TYR A CA 1
ATOM 890 C C . TYR A 1 123 ? 11.360 1.834 -13.637 1.00 87.00 123 TYR A C 1
ATOM 892 O O . TYR A 1 123 ? 12.220 1.968 -14.503 1.00 87.00 123 TYR A O 1
ATOM 900 N N . LEU A 1 124 ? 10.245 1.121 -13.826 1.00 86.12 124 LEU A N 1
ATOM 901 C CA . LEU A 1 124 ? 9.969 0.389 -15.067 1.00 86.12 124 LEU A CA 1
ATOM 902 C C . LEU A 1 124 ? 9.897 1.326 -16.282 1.00 86.12 124 LEU A C 1
ATOM 904 O O . LEU A 1 124 ? 10.449 1.030 -17.336 1.00 86.12 124 LEU A O 1
ATOM 908 N N . SER A 1 125 ? 9.266 2.494 -16.129 1.00 84.94 125 SER A N 1
ATOM 909 C CA . SER A 1 125 ? 9.184 3.488 -17.210 1.00 84.94 125 SER A CA 1
ATOM 910 C C . SER A 1 125 ? 10.551 4.086 -17.553 1.00 84.94 125 SER A C 1
ATOM 912 O O . SER A 1 125 ? 10.848 4.327 -18.721 1.00 84.94 125 SER A O 1
ATOM 914 N N . ALA A 1 126 ? 11.390 4.332 -16.543 1.00 84.81 126 ALA A N 1
ATOM 915 C CA . ALA A 1 126 ? 12.744 4.837 -16.746 1.00 84.81 126 ALA A CA 1
ATOM 916 C C . ALA A 1 126 ? 13.651 3.794 -17.420 1.00 84.81 126 ALA A C 1
ATOM 918 O O . ALA A 1 126 ? 14.447 4.151 -18.289 1.00 84.81 126 ALA A O 1
ATOM 919 N N . GLU A 1 127 ? 13.516 2.520 -17.048 1.00 83.25 127 GLU A N 1
ATOM 920 C CA . GLU A 1 127 ? 14.240 1.412 -17.672 1.00 83.25 127 GLU A CA 1
ATOM 921 C C . GLU A 1 127 ? 13.854 1.244 -19.146 1.00 83.25 127 GLU A C 1
ATOM 923 O O . GLU A 1 127 ? 14.736 1.184 -20.001 1.00 83.25 127 GLU A O 1
ATOM 928 N N . GLU A 1 128 ? 12.556 1.268 -19.461 1.00 85.75 128 GLU A N 1
ATOM 929 C CA . GLU A 1 128 ? 12.064 1.203 -20.842 1.00 85.75 128 GLU A CA 1
ATOM 930 C C . GLU A 1 128 ? 12.599 2.368 -21.690 1.00 85.75 128 GLU A C 1
ATOM 932 O O . GLU A 1 128 ? 13.080 2.160 -22.804 1.00 85.75 128 GLU A O 1
ATOM 937 N N . ALA A 1 129 ? 12.589 3.594 -21.157 1.00 84.00 129 ALA A N 1
ATOM 938 C CA . ALA A 1 129 ? 13.151 4.750 -21.854 1.00 84.00 129 ALA A CA 1
ATOM 939 C C . ALA A 1 129 ? 14.654 4.574 -22.129 1.00 84.00 129 ALA A C 1
ATOM 941 O O . ALA A 1 129 ? 15.112 4.816 -23.246 1.00 84.00 129 ALA A O 1
ATOM 942 N N . ALA A 1 130 ? 15.425 4.098 -21.146 1.00 82.31 130 ALA A N 1
ATOM 943 C CA . ALA A 1 130 ? 16.845 3.818 -21.335 1.00 82.31 130 ALA A CA 1
ATOM 944 C C . ALA A 1 130 ? 17.073 2.727 -22.396 1.00 82.31 130 ALA A C 1
ATOM 946 O O . ALA A 1 130 ? 17.942 2.879 -23.256 1.00 82.31 130 ALA A O 1
ATOM 947 N N . TYR A 1 131 ? 16.278 1.655 -22.375 1.00 86.94 131 TYR A N 1
ATOM 948 C CA . TYR A 1 131 ? 16.340 0.585 -23.370 1.00 86.94 131 TYR A CA 1
ATOM 949 C C . TYR A 1 131 ? 16.072 1.106 -24.789 1.00 86.94 131 TYR A C 1
ATOM 951 O O . TYR A 1 131 ? 16.820 0.785 -25.716 1.00 86.94 131 TYR A O 1
ATOM 959 N N . GLN A 1 132 ? 15.057 1.957 -24.960 1.00 86.50 132 GLN A N 1
ATOM 960 C CA . GLN A 1 132 ? 14.734 2.574 -26.248 1.00 86.50 132 GLN A CA 1
ATOM 961 C C . GLN A 1 132 ? 15.853 3.488 -26.754 1.00 86.50 132 GLN A C 1
ATOM 963 O O . GLN A 1 132 ? 16.221 3.390 -27.924 1.00 86.50 132 GLN A O 1
ATOM 968 N N . GLU A 1 133 ? 16.437 4.323 -25.893 1.00 85.00 133 GLU A N 1
ATOM 969 C CA . GLU A 1 133 ? 17.564 5.196 -26.254 1.00 85.00 133 GLU A CA 1
ATOM 970 C C . GLU A 1 133 ? 18.797 4.382 -26.676 1.00 85.00 133 GLU A C 1
ATOM 972 O O . GLU A 1 133 ? 19.404 4.648 -27.718 1.00 85.00 133 GLU A O 1
ATOM 977 N N . PHE A 1 134 ? 19.140 3.324 -25.933 1.00 86.69 134 PHE A N 1
ATOM 978 C CA . PHE A 1 134 ? 20.233 2.426 -26.317 1.00 86.69 134 PHE A CA 1
ATOM 979 C C . PHE A 1 134 ? 19.935 1.661 -27.611 1.00 86.69 134 PHE A C 1
ATOM 981 O O . PHE A 1 134 ? 20.835 1.488 -28.437 1.00 86.69 134 PHE A O 1
ATOM 988 N N . GLY A 1 135 ? 18.690 1.235 -27.832 1.00 86.06 135 GLY A N 1
ATOM 989 C CA . GLY A 1 135 ? 18.263 0.607 -29.083 1.00 86.06 135 GLY A CA 1
ATOM 990 C C . GLY A 1 135 ? 18.341 1.565 -30.277 1.00 86.06 135 GLY A C 1
ATOM 991 O O . GLY A 1 135 ? 18.837 1.199 -31.349 1.00 86.06 135 GLY A O 1
ATOM 992 N N . ALA A 1 136 ? 17.920 2.818 -30.094 1.00 85.00 136 ALA A N 1
ATOM 993 C CA . ALA A 1 136 ? 18.037 3.874 -31.095 1.00 85.00 136 ALA A CA 1
ATOM 994 C C . ALA A 1 136 ? 19.510 4.166 -31.421 1.00 85.00 136 ALA A C 1
ATOM 996 O O . ALA A 1 136 ? 19.893 4.206 -32.589 1.00 85.00 136 ALA A O 1
ATOM 997 N N . PHE A 1 137 ? 20.366 4.270 -30.406 1.00 84.00 137 PHE A N 1
ATOM 998 C CA . PHE A 1 137 ? 21.804 4.432 -30.598 1.00 84.00 137 PHE A CA 1
ATOM 999 C C . PHE A 1 137 ? 22.431 3.245 -31.349 1.00 84.00 137 PHE A C 1
ATOM 1001 O O . PHE A 1 137 ? 23.135 3.438 -32.342 1.00 84.00 137 PHE A O 1
ATOM 1008 N N . ALA A 1 138 ? 22.144 2.007 -30.936 1.00 84.56 138 ALA A N 1
ATOM 1009 C CA . ALA A 1 138 ? 22.682 0.805 -31.574 1.00 84.56 138 ALA A CA 1
ATOM 1010 C C . ALA A 1 138 ? 22.241 0.677 -33.043 1.00 84.56 138 ALA A C 1
ATOM 1012 O O . ALA A 1 138 ? 23.044 0.327 -33.911 1.00 84.56 138 ALA A O 1
ATOM 1013 N N . SER A 1 139 ? 20.980 1.003 -33.342 1.00 82.62 139 SER A N 1
ATOM 1014 C CA . SER A 1 139 ? 20.458 0.988 -34.714 1.00 82.62 139 SER A CA 1
ATOM 1015 C C . SER A 1 139 ? 21.089 2.068 -35.599 1.00 82.62 139 SER A C 1
ATOM 1017 O O . SER A 1 139 ? 21.410 1.787 -36.756 1.00 82.62 139 SER A O 1
ATOM 1019 N N . GLN A 1 140 ? 21.368 3.262 -35.066 1.00 80.44 140 GLN A N 1
ATOM 1020 C CA . GLN A 1 140 ? 22.134 4.296 -35.775 1.00 80.44 140 GLN A CA 1
ATOM 1021 C C . GLN A 1 140 ? 23.570 3.846 -36.080 1.00 80.44 140 GLN A C 1
ATOM 1023 O O . GLN A 1 140 ? 24.072 4.074 -37.182 1.00 80.44 140 GLN A O 1
ATOM 1028 N N . LEU A 1 141 ? 24.217 3.154 -35.141 1.00 78.44 141 LEU A N 1
ATOM 1029 C CA . LEU A 1 141 ? 25.580 2.643 -35.305 1.00 78.44 141 LEU A CA 1
ATOM 1030 C C . LEU A 1 141 ? 25.662 1.586 -36.420 1.00 78.44 141 LEU A C 1
ATOM 1032 O O . LEU A 1 141 ? 26.577 1.610 -37.242 1.00 78.44 141 LEU A O 1
ATOM 1036 N N . LEU A 1 142 ? 24.660 0.707 -36.504 1.00 75.06 142 LEU A N 1
ATOM 1037 C CA . LEU A 1 142 ? 24.537 -0.291 -37.573 1.00 75.06 142 LEU A CA 1
ATOM 1038 C C . LEU A 1 142 ? 24.164 0.335 -38.927 1.00 75.06 142 LEU A C 1
ATOM 1040 O O . LEU A 1 142 ? 24.675 -0.093 -39.962 1.00 75.06 142 LEU A O 1
ATOM 1044 N N . SER A 1 143 ? 23.329 1.378 -38.928 1.00 64.56 143 SER A N 1
ATOM 1045 C CA . SER A 1 143 ? 22.983 2.157 -40.126 1.00 64.56 143 SER A CA 1
ATOM 1046 C C . SER A 1 143 ? 24.219 2.785 -40.782 1.00 64.56 143 SER A C 1
ATOM 1048 O O . SER A 1 143 ? 24.293 2.878 -42.008 1.00 64.56 143 SER A O 1
ATOM 1050 N N . TRP A 1 144 ? 25.227 3.170 -39.995 1.00 57.12 144 TRP A N 1
ATOM 1051 C CA . TRP A 1 144 ? 26.458 3.762 -40.526 1.00 57.12 144 TRP A CA 1
ATOM 1052 C C . TRP A 1 144 ? 27.415 2.744 -41.170 1.00 57.12 144 TRP A C 1
ATOM 1054 O O . TRP A 1 144 ? 28.265 3.128 -41.970 1.00 57.12 144 TRP A O 1
ATOM 1064 N N . GLY A 1 145 ? 27.244 1.446 -40.899 1.00 51.03 145 GLY A N 1
ATOM 1065 C CA . GLY A 1 145 ? 28.035 0.368 -41.507 1.00 51.03 145 GLY A CA 1
ATOM 1066 C C . GLY A 1 145 ? 27.505 -0.157 -42.849 1.00 51.03 145 GLY A C 1
ATOM 1067 O O . GLY A 1 145 ? 28.191 -0.939 -43.504 1.00 51.03 145 GLY A O 1
ATOM 1068 N N . GLY A 1 146 ? 26.297 0.243 -43.267 1.00 47.28 146 GLY A N 1
ATOM 1069 C CA . GLY A 1 146 ? 25.628 -0.264 -44.478 1.00 47.28 146 GLY A CA 1
ATOM 1070 C C . GLY A 1 146 ? 25.643 0.681 -45.685 1.00 47.28 146 GLY A C 1
ATOM 1071 O O . GLY A 1 146 ? 25.104 0.344 -46.740 1.00 47.28 146 GLY A O 1
ATOM 1072 N N . GLY A 1 147 ? 26.229 1.872 -45.551 1.00 47.19 147 GLY A N 1
ATOM 1073 C CA . GLY A 1 147 ? 26.297 2.857 -46.624 1.00 47.19 147 G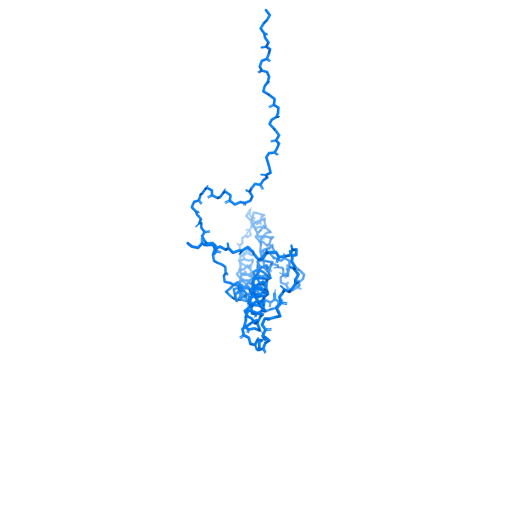LY A CA 1
ATOM 1074 C C . GLY A 1 147 ? 27.388 2.515 -47.632 1.00 47.19 147 GLY A C 1
ATOM 1075 O O . GLY A 1 147 ? 28.520 2.956 -47.481 1.00 47.19 147 GLY A O 1
ATOM 1076 N N . GLY A 1 148 ? 27.041 1.780 -48.690 1.00 47.69 148 GLY A N 1
ATOM 1077 C CA . GLY A 1 148 ? 27.855 1.611 -49.902 1.00 47.69 148 GLY A CA 1
ATOM 1078 C C . GLY A 1 148 ? 28.027 2.906 -50.712 1.00 47.69 148 GLY A C 1
ATOM 1079 O O . GLY A 1 148 ? 27.834 2.907 -51.925 1.00 47.69 148 GLY A O 1
ATOM 1080 N N . GLY A 1 149 ? 28.342 4.018 -50.052 1.00 49.38 149 GLY A N 1
ATOM 1081 C CA . GLY A 1 149 ? 28.797 5.245 -50.685 1.00 49.38 149 GLY A CA 1
ATOM 1082 C C . GLY A 1 149 ? 30.314 5.253 -50.651 1.00 49.38 149 GLY A C 1
ATOM 1083 O O . GLY A 1 149 ? 30.901 5.308 -49.573 1.00 49.38 149 GLY A O 1
ATOM 1084 N N . ASN A 1 150 ? 30.955 5.186 -51.821 1.00 52.00 150 ASN A N 1
ATOM 1085 C CA . ASN A 1 150 ? 32.371 5.530 -51.923 1.00 52.00 150 ASN A CA 1
ATOM 1086 C C . ASN A 1 150 ? 32.599 6.861 -51.188 1.00 52.00 150 ASN A C 1
ATOM 1088 O O . ASN A 1 150 ? 31.791 7.775 -51.379 1.00 52.00 150 ASN A O 1
ATOM 1092 N N . PRO A 1 151 ? 33.665 6.993 -50.380 1.00 56.22 151 PRO A N 1
ATOM 1093 C CA . PRO A 1 151 ? 33.984 8.272 -49.766 1.00 56.22 151 PRO A CA 1
ATOM 1094 C C . PRO A 1 151 ? 34.085 9.325 -50.873 1.00 56.22 151 PRO A C 1
ATOM 1096 O O . PRO A 1 151 ? 34.842 9.153 -51.833 1.00 56.22 151 PRO A O 1
ATOM 1099 N N . GLU A 1 152 ? 33.283 10.388 -50.776 1.00 55.31 152 GLU A N 1
ATOM 1100 C CA . GLU A 1 152 ? 33.441 11.537 -51.659 1.00 55.31 152 GLU A CA 1
ATOM 1101 C C . GLU A 1 152 ? 34.854 12.078 -51.470 1.00 55.31 152 GLU A C 1
ATOM 1103 O O . GLU A 1 152 ? 35.313 12.326 -50.352 1.00 55.31 152 GLU A O 1
ATOM 1108 N N . ASN A 1 153 ? 35.568 12.214 -52.582 1.00 54.91 153 ASN A N 1
ATOM 1109 C CA . ASN A 1 153 ? 36.918 12.734 -52.566 1.00 54.91 153 ASN A CA 1
ATOM 1110 C C . ASN A 1 153 ? 36.841 14.207 -52.140 1.00 54.91 153 ASN A C 1
ATOM 1112 O O . ASN A 1 153 ? 36.287 15.042 -52.859 1.00 54.91 153 ASN A O 1
ATOM 1116 N N . VAL A 1 154 ? 37.345 14.527 -50.948 1.00 56.47 154 VAL A N 1
ATOM 1117 C CA . VAL A 1 154 ? 37.381 15.901 -50.442 1.00 56.47 154 VAL A CA 1
ATOM 1118 C C . VAL A 1 154 ? 38.453 16.657 -51.224 1.00 56.47 154 VAL A C 1
ATOM 1120 O O . VAL A 1 154 ? 39.622 16.677 -50.860 1.00 56.47 154 VAL A O 1
ATOM 1123 N N . THR A 1 155 ? 38.048 17.288 -52.326 1.00 52.50 155 THR A N 1
ATOM 1124 C CA . THR A 1 155 ? 38.894 18.187 -53.137 1.00 52.50 155 THR A CA 1
ATOM 1125 C C . THR A 1 155 ? 38.972 19.615 -52.577 1.00 52.50 155 THR A C 1
ATOM 1127 O O . THR A 1 155 ? 39.365 20.544 -53.280 1.00 52.50 155 THR A O 1
ATOM 1130 N N . ASP A 1 156 ? 38.592 19.816 -51.313 1.00 52.19 156 ASP A N 1
ATOM 1131 C CA . ASP A 1 156 ? 38.727 21.097 -50.620 1.00 52.19 156 ASP A CA 1
ATOM 1132 C C . ASP A 1 156 ? 40.111 21.191 -49.964 1.00 52.19 156 ASP A C 1
ATOM 1134 O O . ASP A 1 156 ? 40.348 20.662 -48.878 1.00 52.19 156 ASP A O 1
ATOM 1138 N N . GLY A 1 157 ? 41.029 21.898 -50.627 1.00 59.12 157 GLY A N 1
ATOM 1139 C CA . GLY A 1 157 ? 42.396 22.133 -50.150 1.00 59.12 157 GLY A CA 1
ATOM 1140 C C . GLY A 1 157 ? 42.505 22.941 -48.849 1.00 59.12 157 GLY A C 1
ATOM 1141 O O . GLY A 1 157 ? 43.619 23.147 -48.373 1.00 59.12 157 GLY A O 1
ATOM 1142 N N . THR A 1 158 ? 41.393 23.402 -48.263 1.00 56.25 158 THR A N 1
ATOM 1143 C CA . THR A 1 158 ? 41.379 24.044 -46.936 1.00 56.25 158 THR A CA 1
ATOM 1144 C C . THR A 1 158 ? 41.014 23.092 -45.798 1.00 56.25 158 THR A C 1
ATOM 1146 O O . THR A 1 158 ? 41.232 23.423 -44.631 1.00 56.25 158 THR A O 1
ATOM 1149 N N . LYS A 1 159 ? 40.531 21.882 -46.107 1.00 52.06 159 LYS A N 1
ATOM 1150 C CA . LYS A 1 159 ? 40.255 20.836 -45.119 1.00 52.06 159 LYS A CA 1
ATOM 1151 C C . LYS A 1 159 ? 41.314 19.749 -45.213 1.00 52.06 159 LYS A C 1
ATOM 1153 O O . LYS A 1 159 ? 41.098 18.697 -45.803 1.00 52.06 159 LYS A O 1
ATOM 1158 N N . SER A 1 160 ? 42.474 19.999 -44.610 1.00 51.59 160 SER A N 1
ATOM 1159 C CA . SER A 1 160 ? 43.419 18.910 -44.371 1.00 51.59 160 SER A CA 1
ATOM 1160 C C . SER A 1 160 ? 42.813 17.972 -43.332 1.00 51.59 160 SER A C 1
ATOM 1162 O O . SER A 1 160 ? 42.547 18.382 -42.202 1.00 51.59 160 SER A O 1
ATOM 1164 N N . ALA A 1 161 ? 42.598 16.714 -43.714 1.00 53.69 161 ALA A N 1
ATOM 1165 C CA . ALA A 1 161 ? 42.378 15.644 -42.754 1.00 53.69 161 ALA A CA 1
ATOM 1166 C C . ALA A 1 161 ? 43.538 15.648 -41.743 1.00 53.69 161 ALA A C 1
ATOM 1168 O O . ALA A 1 161 ? 44.704 15.782 -42.132 1.00 53.69 161 ALA A O 1
ATOM 1169 N N . ILE A 1 162 ? 43.220 15.540 -40.452 1.00 54.06 162 ILE A N 1
ATOM 1170 C CA . ILE A 1 162 ? 44.218 15.279 -39.415 1.00 54.06 162 ILE A CA 1
ATOM 1171 C C . ILE A 1 162 ? 44.692 13.846 -39.655 1.00 54.06 162 ILE A C 1
ATOM 1173 O O . ILE A 1 162 ? 44.002 12.888 -39.320 1.00 54.06 162 ILE A O 1
ATOM 1177 N N . GLY A 1 163 ? 45.832 13.705 -40.327 1.00 43.16 163 GLY A N 1
ATOM 1178 C CA . GLY A 1 163 ? 46.537 12.436 -40.404 1.00 43.16 163 GLY A CA 1
ATOM 1179 C C . GLY A 1 163 ? 47.228 12.194 -39.071 1.00 43.16 163 GLY A C 1
ATOM 1180 O O . GLY A 1 163 ? 48.223 12.850 -38.773 1.00 43.16 163 GLY A O 1
ATOM 1181 N N . GLU A 1 164 ? 46.707 11.271 -38.268 1.00 41.69 164 GLU A N 1
ATOM 1182 C CA . GLU A 1 164 ? 47.497 10.670 -37.198 1.00 41.69 164 GLU A CA 1
ATOM 1183 C C . GLU A 1 164 ? 48.535 9.748 -37.850 1.00 41.69 164 GLU A C 1
ATOM 1185 O O . GLU A 1 164 ? 48.216 8.697 -38.405 1.00 41.69 164 GLU A O 1
ATOM 1190 N N . THR A 1 165 ? 49.792 10.183 -37.847 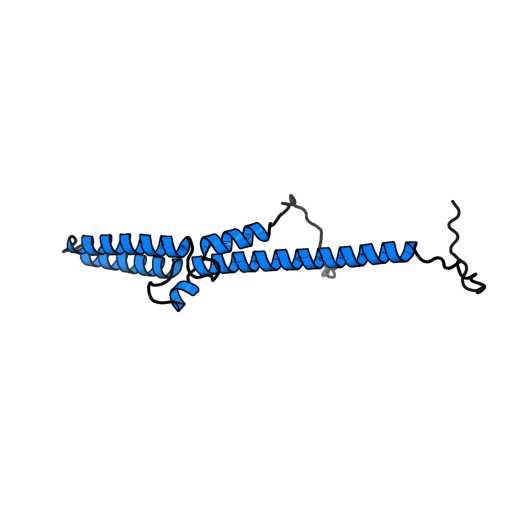1.00 37.66 165 THR A N 1
ATOM 1191 C CA . THR A 1 165 ? 50.939 9.305 -38.080 1.00 37.66 165 THR A CA 1
ATOM 1192 C C . THR A 1 165 ? 51.182 8.484 -36.818 1.00 37.66 165 THR A C 1
ATOM 1194 O O . THR A 1 165 ? 51.458 9.067 -35.768 1.00 37.66 165 THR A O 1
ATOM 1197 N N . PHE A 1 166 ? 51.084 7.159 -36.940 1.00 41.16 166 PHE A N 1
ATOM 1198 C CA . PHE A 1 166 ? 51.667 6.210 -35.989 1.00 41.16 166 PHE A CA 1
ATOM 1199 C C . PHE A 1 166 ? 53.196 6.220 -36.078 1.00 41.16 166 PHE A C 1
ATOM 1201 O O . PHE A 1 166 ? 53.714 6.370 -37.212 1.00 41.16 166 PHE A O 1
#

Secondary structure (DSSP, 8-state):
-PPP-PPPPPP-----TT---S--------HHHHHHHHHHHH-TTSSSHHHHHHHHHHHHHHHHHHHHHTT--STTHHHHHHHHHHHHHHHHHHH--TT-HHHHHHSHHHHHHHHHHHHHHHHHHHHHHHHHHHHHHHHHHHHTT----PPP----TT--------

pLDDT: mean 70.85, std 15.16, range [37.66, 88.12]